Protein AF-A0A7S4NZZ7-F1 (afdb_monomer_lite)

Secondary structure (DSSP, 8-state):
-----HHHHHHHHHH--------HHHHHHHHHHHHTTSS-HHHHHHHHHHHTT--TT-GGG-------B---S-SS--TT-GGGB--TTS-GGGTSHHHHHHHHHHHHHPPSSP-S-SS-SS-HHHHHHHHTTT-HHHHHHHTTTSPPPGGGS---HHHHHHHHHH-SS--

Sequence (171 aa):
GTSRDCSVVWKHLASVRPILADDASELEGITRAWQEGAISNYHYLMHLNSMADRSFNDIAQYPVFPWVIRDYDSDELDLESEETFRDLSRPIGALNEERLARLIDRYHTMEDPKYLYGTHYSTPAYVVYYLVRSAPQHALRVHGGKFDHADRAFASIKGTWEMCLTNSADV

InterPro domains:
  IPR000409 BEACH domain [PF02138] (33-171)
  IPR000409 BEACH domain [PS50197] (19-171)
  IPR000409 BEACH domain [SM01026] (31-171)
  IPR036372 BEACH domain superfamily [G3DSA:1.10.1540.10] (22-171)
  IPR036372 BEACH domain superfamily [SSF81837] (10-171)
  IPR050865 BEACH Domain-Containing [PTHR13743] (29-171)

Structure (mmCIF, N/CA/C/O backbone):
data_AF-A0A7S4NZZ7-F1
#
_entry.id   AF-A0A7S4NZZ7-F1
#
loop_
_atom_site.group_PDB
_atom_site.id
_atom_site.type_symbol
_atom_site.label_atom_id
_atom_site.label_alt_id
_atom_site.label_comp_id
_atom_site.label_asym_id
_atom_site.label_entity_id
_atom_site.label_seq_id
_atom_site.pdbx_PDB_ins_code
_atom_site.Cartn_x
_atom_site.Cartn_y
_atom_site.Cartn_z
_atom_site.occupancy
_atom_site.B_iso_or_equiv
_atom_site.auth_seq_id
_atom_site.auth_comp_id
_atom_site.auth_asym_id
_atom_site.auth_atom_id
_atom_site.pdbx_PDB_model_num
ATOM 1 N N . GLY A 1 1 ? -23.770 -18.811 -10.841 1.00 37.38 1 GLY A N 1
ATOM 2 C CA . GLY A 1 1 ? -23.701 -17.974 -9.624 1.00 37.38 1 GLY A CA 1
ATOM 3 C C . GLY A 1 1 ? -22.274 -18.028 -9.136 1.00 37.38 1 GLY A C 1
ATOM 4 O O . GLY A 1 1 ? -21.710 -19.102 -9.194 1.00 37.38 1 GLY A O 1
ATOM 5 N N . THR A 1 2 ? -21.588 -16.950 -8.789 1.00 41.75 2 THR A N 1
ATOM 6 C CA . THR A 1 2 ? -21.982 -15.668 -8.195 1.00 41.75 2 THR A CA 1
ATOM 7 C C . THR A 1 2 ? -21.293 -14.517 -8.946 1.00 41.75 2 THR A C 1
ATOM 9 O O . THR A 1 2 ? -20.193 -14.103 -8.606 1.00 41.75 2 THR A O 1
ATOM 12 N N . SER A 1 3 ? -21.949 -13.957 -9.967 1.00 43.16 3 SER A N 1
ATOM 13 C CA . SER A 1 3 ? -21.586 -12.624 -10.468 1.00 43.16 3 SER A CA 1
ATOM 14 C C . SER A 1 3 ? -22.163 -11.616 -9.476 1.00 43.16 3 SER A C 1
ATOM 16 O O . SER A 1 3 ? -23.262 -11.097 -9.657 1.00 43.16 3 SER A O 1
ATOM 18 N N . ARG A 1 4 ? -21.496 -11.445 -8.328 1.00 51.69 4 ARG A N 1
ATOM 19 C CA . ARG A 1 4 ? -21.758 -10.278 -7.488 1.00 51.69 4 ARG A CA 1
ATOM 20 C C . ARG A 1 4 ? -21.184 -9.090 -8.245 1.00 51.69 4 ARG A C 1
ATOM 22 O O . ARG A 1 4 ? -19.981 -8.955 -8.411 1.00 51.69 4 ARG A O 1
ATOM 29 N N . ASP A 1 5 ? -22.128 -8.343 -8.785 1.00 53.81 5 ASP A N 1
ATOM 30 C CA . ASP A 1 5 ? -22.042 -7.186 -9.652 1.00 53.81 5 ASP A CA 1
ATOM 31 C C . ASP A 1 5 ? -20.840 -6.263 -9.358 1.00 53.81 5 ASP A C 1
ATOM 33 O O . ASP A 1 5 ? -20.903 -5.372 -8.507 1.00 53.81 5 ASP A O 1
ATOM 37 N N . CYS A 1 6 ? -19.741 -6.443 -10.103 1.00 52.78 6 CYS A N 1
ATOM 38 C CA . CYS A 1 6 ? -18.594 -5.527 -10.099 1.00 52.78 6 CYS A CA 1
ATOM 39 C C . CYS A 1 6 ? -19.014 -4.078 -10.408 1.00 52.78 6 CYS A C 1
ATOM 41 O O . CYS A 1 6 ? -18.315 -3.143 -10.012 1.00 52.78 6 CYS A O 1
ATOM 43 N N . SER A 1 7 ? -20.173 -3.871 -11.057 1.00 57.19 7 SER A N 1
ATOM 44 C CA . SER A 1 7 ? -20.708 -2.536 -11.314 1.00 57.19 7 SER A CA 1
ATOM 45 C C . SER A 1 7 ? -21.156 -1.829 -10.036 1.00 57.19 7 SER A C 1
ATOM 47 O O . SER A 1 7 ? -21.083 -0.607 -9.992 1.00 57.19 7 SER A O 1
ATOM 49 N N . VAL A 1 8 ? -21.559 -2.551 -8.983 1.00 65.00 8 VAL A N 1
ATOM 50 C CA . VAL A 1 8 ? -21.929 -1.951 -7.688 1.00 65.00 8 VAL A CA 1
ATOM 51 C C . VAL A 1 8 ? -20.694 -1.418 -6.974 1.00 65.00 8 VAL A C 1
ATOM 53 O O . VAL A 1 8 ? -20.704 -0.275 -6.527 1.00 65.00 8 VAL A O 1
ATOM 56 N N . VAL A 1 9 ? -19.616 -2.207 -6.924 1.00 61.12 9 VAL A N 1
ATOM 57 C CA . VAL A 1 9 ? -18.339 -1.782 -6.324 1.00 61.12 9 VAL A CA 1
ATOM 58 C C . VAL A 1 9 ? -17.783 -0.577 -7.076 1.00 61.12 9 VAL A C 1
ATOM 60 O O . VAL A 1 9 ? -17.418 0.418 -6.459 1.00 61.12 9 VAL A O 1
ATOM 63 N N . TRP A 1 10 ? -17.793 -0.622 -8.411 1.00 59.19 10 TRP A N 1
ATOM 64 C CA . TRP A 1 10 ? -17.338 0.499 -9.230 1.00 59.19 10 TRP A CA 1
ATOM 65 C C . TRP A 1 10 ? -18.201 1.750 -9.051 1.00 59.19 10 TRP A C 1
ATOM 67 O O . TRP A 1 10 ? -17.663 2.834 -8.859 1.00 59.19 10 TRP A O 1
ATOM 77 N N . LYS A 1 11 ? -19.534 1.617 -9.063 1.00 66.19 11 LYS A N 1
ATOM 78 C CA . LYS A 1 11 ? -20.449 2.741 -8.806 1.00 66.19 11 LYS A CA 1
ATOM 79 C C . LYS A 1 11 ? -20.228 3.331 -7.420 1.00 66.19 11 LYS A C 1
ATOM 81 O O . LYS A 1 11 ? -20.265 4.546 -7.290 1.00 66.19 11 LYS A O 1
ATOM 86 N N . HIS A 1 12 ? -19.977 2.496 -6.414 1.00 68.81 12 HIS A N 1
ATOM 87 C CA . HIS A 1 12 ? -19.668 2.958 -5.069 1.00 68.81 12 HIS A CA 1
ATOM 88 C C . HIS A 1 12 ? -18.357 3.749 -5.045 1.00 68.81 12 HIS A C 1
ATOM 90 O O . HIS A 1 12 ? -18.386 4.912 -4.658 1.00 68.81 12 HIS A O 1
ATOM 96 N N . LEU A 1 13 ? -17.256 3.189 -5.557 1.00 58.97 13 LEU A N 1
ATOM 97 C CA . LEU A 1 13 ? -15.955 3.868 -5.626 1.00 58.97 13 LEU A CA 1
ATOM 98 C C . LEU A 1 13 ? -16.035 5.179 -6.421 1.00 58.97 13 LEU A C 1
ATOM 100 O O . LEU A 1 13 ? -15.597 6.217 -5.942 1.00 58.97 13 LEU A O 1
ATOM 104 N N . ALA A 1 14 ? -16.680 5.167 -7.588 1.00 56.34 14 ALA A N 1
ATOM 105 C CA . ALA A 1 14 ? -16.878 6.361 -8.410 1.00 56.34 14 ALA A CA 1
ATOM 106 C C . ALA A 1 14 ? -17.833 7.393 -7.776 1.00 56.34 14 ALA A C 1
ATOM 108 O O . ALA A 1 14 ? -17.795 8.568 -8.135 1.00 56.34 14 ALA A O 1
ATOM 109 N N . SER A 1 15 ? -18.705 6.972 -6.851 1.00 60.31 15 SER A N 1
ATOM 110 C CA . SER A 1 15 ? -19.593 7.874 -6.106 1.00 60.31 15 SER A CA 1
ATOM 111 C C . SER A 1 15 ? -18.924 8.527 -4.899 1.00 60.31 15 SER A C 1
ATOM 113 O O . SER A 1 15 ? -19.451 9.520 -4.393 1.00 60.31 15 SER A O 1
ATOM 115 N N . VAL A 1 16 ? -17.772 8.007 -4.452 1.00 59.12 16 VAL A N 1
ATOM 116 C CA . VAL A 1 16 ? -16.972 8.649 -3.409 1.00 59.12 16 VAL A CA 1
ATOM 117 C C . VAL A 1 16 ? -16.403 9.934 -3.999 1.00 59.12 16 VAL A C 1
ATOM 119 O O . VAL A 1 16 ? -15.441 9.927 -4.767 1.00 59.12 16 VAL A O 1
ATOM 122 N N . ARG A 1 17 ? -17.054 11.056 -3.683 1.00 50.88 17 ARG A N 1
ATOM 123 C CA . ARG A 1 17 ? -16.546 12.375 -4.047 1.00 50.88 17 ARG A CA 1
ATOM 124 C C . ARG A 1 17 ? -15.237 12.628 -3.297 1.00 50.88 17 ARG A C 1
ATOM 126 O O . ARG A 1 17 ? -15.168 12.281 -2.117 1.00 50.88 17 ARG A O 1
ATOM 133 N N . PRO A 1 18 ? -14.243 13.267 -3.937 1.00 51.66 18 PRO A N 1
ATOM 134 C CA . PRO A 1 18 ? -13.139 13.855 -3.201 1.00 51.66 18 PRO A CA 1
ATOM 135 C C . PRO A 1 18 ? -13.741 14.812 -2.174 1.00 51.66 18 PRO A C 1
ATOM 137 O O . PRO A 1 18 ? -14.527 15.699 -2.521 1.00 51.66 18 PRO A O 1
ATOM 140 N N . ILE A 1 19 ? -13.420 14.588 -0.909 1.00 55.03 19 ILE A N 1
ATOM 141 C CA . ILE A 1 19 ? -13.621 15.578 0.137 1.00 55.03 19 ILE A CA 1
ATOM 142 C C . ILE A 1 19 ? -12.480 16.569 -0.082 1.00 55.03 19 ILE A C 1
ATOM 144 O O . ILE A 1 19 ? -11.354 16.344 0.358 1.00 55.03 19 ILE A O 1
ATOM 148 N N . LEU A 1 20 ? -12.737 17.565 -0.931 1.00 46.81 20 LEU A N 1
ATOM 149 C CA . LEU A 1 20 ? -11.809 18.666 -1.162 1.00 46.81 20 LEU A CA 1
ATOM 150 C C . LEU A 1 20 ? -11.737 19.448 0.149 1.00 46.81 20 LEU A C 1
ATOM 152 O O . LEU A 1 20 ? -12.704 20.108 0.523 1.00 46.81 20 LEU A O 1
ATOM 156 N N . ALA A 1 21 ? -10.627 19.282 0.853 1.00 51.34 21 ALA A N 1
ATOM 157 C CA . ALA A 1 21 ? -10.380 19.817 2.178 1.00 51.34 21 ALA A CA 1
ATOM 158 C C . ALA A 1 21 ? -9.132 20.696 2.092 1.00 51.34 21 ALA A C 1
ATOM 160 O O . ALA A 1 21 ? -8.028 20.191 1.901 1.00 51.34 21 ALA A O 1
ATOM 161 N N . ASP A 1 22 ? -9.334 22.010 2.174 1.00 56.88 22 ASP A N 1
ATOM 162 C CA . ASP A 1 22 ? -8.326 23.048 1.905 1.00 56.88 22 ASP A CA 1
ATOM 163 C C . ASP A 1 22 ? -7.723 23.636 3.206 1.00 56.88 22 ASP A C 1
ATOM 165 O O . ASP A 1 22 ? -7.138 24.718 3.197 1.00 56.88 22 ASP A O 1
ATOM 169 N N . ASP A 1 23 ? -7.875 22.964 4.357 1.00 64.06 23 ASP A N 1
ATOM 170 C CA . ASP A 1 23 ? -7.525 23.526 5.672 1.00 64.06 23 ASP A CA 1
ATOM 171 C C . ASP A 1 23 ? -6.780 22.529 6.586 1.00 64.06 23 ASP A C 1
ATOM 173 O O . ASP A 1 23 ? -7.214 21.399 6.815 1.00 64.06 23 ASP A O 1
ATOM 177 N N . ALA A 1 24 ? -5.666 22.974 7.179 1.00 67.38 24 ALA A N 1
ATOM 178 C CA . ALA A 1 24 ? -4.941 22.257 8.233 1.00 67.38 24 ALA A CA 1
ATOM 179 C C . ALA A 1 24 ? -5.817 21.980 9.476 1.00 67.38 24 ALA A C 1
ATOM 181 O O . ALA A 1 24 ? -5.661 20.944 10.122 1.00 67.38 24 ALA A O 1
ATOM 182 N N . SER A 1 25 ? -6.780 22.857 9.773 1.00 73.19 25 SER A N 1
ATOM 183 C CA . SER A 1 25 ? -7.804 22.681 10.814 1.00 73.19 25 SER A CA 1
ATOM 184 C C . SER A 1 25 ? -8.697 21.465 10.546 1.00 73.19 25 SER A C 1
ATOM 186 O O . SER A 1 25 ? -9.086 20.746 11.469 1.00 73.19 25 SER A O 1
ATOM 188 N N . GLU A 1 26 ? -8.993 21.181 9.274 1.00 80.44 26 GLU A N 1
ATOM 189 C CA . GLU A 1 26 ? -9.790 20.016 8.891 1.00 80.44 26 GLU A CA 1
ATOM 190 C C . GLU A 1 26 ? -9.006 18.715 9.103 1.00 80.44 26 GLU A C 1
ATOM 192 O O . GLU A 1 26 ? -9.560 17.746 9.632 1.00 80.44 26 GLU A O 1
ATOM 197 N N . LEU A 1 27 ? -7.700 18.713 8.800 1.00 87.69 27 LEU A N 1
ATOM 198 C CA . LEU A 1 27 ? -6.825 17.573 9.089 1.00 87.69 27 LEU A CA 1
ATOM 199 C C . LEU A 1 27 ? -6.747 17.284 10.596 1.00 87.69 27 LEU A C 1
ATOM 201 O O . LEU A 1 27 ? -6.790 16.121 11.007 1.00 87.69 27 LEU A O 1
ATOM 205 N N . GLU A 1 28 ? -6.652 18.317 11.432 1.00 90.56 28 GLU A N 1
ATOM 206 C CA . GLU A 1 28 ? -6.672 18.150 12.889 1.00 90.56 28 GLU A CA 1
ATOM 207 C C . GLU A 1 28 ? -8.005 17.571 13.375 1.00 90.56 28 GLU A C 1
ATOM 209 O O . GLU A 1 28 ? -8.019 16.638 14.185 1.00 90.56 28 GLU A O 1
ATOM 214 N N . GLY A 1 29 ? -9.126 18.080 12.855 1.00 92.94 29 GLY A N 1
ATOM 215 C CA . GLY A 1 29 ? -10.465 17.601 13.194 1.00 92.94 29 GLY A CA 1
ATOM 216 C C . GLY A 1 29 ? -10.676 16.133 12.824 1.00 92.94 29 GLY A C 1
ATOM 217 O O . GLY A 1 29 ? -11.106 15.338 13.664 1.00 92.94 29 GLY A O 1
ATOM 218 N N . ILE A 1 30 ? -10.324 15.747 11.595 1.00 94.12 30 ILE A N 1
ATOM 219 C CA . ILE A 1 30 ? -10.494 14.369 11.121 1.00 94.12 30 ILE A CA 1
ATOM 220 C C . ILE A 1 30 ? -9.523 13.402 11.810 1.00 94.12 30 ILE A C 1
ATOM 222 O O . ILE A 1 30 ? -9.898 12.273 12.128 1.00 94.12 30 ILE A O 1
ATOM 226 N N . THR A 1 31 ? -8.303 13.852 12.123 1.00 95.88 31 THR A N 1
ATOM 227 C CA . THR A 1 31 ? -7.330 13.061 12.892 1.00 95.88 31 THR A CA 1
ATOM 228 C C . THR A 1 31 ? -7.827 12.809 14.309 1.00 95.88 31 THR A C 1
ATOM 230 O O . THR A 1 31 ? -7.751 11.677 14.782 1.00 95.88 31 THR A O 1
ATOM 233 N N . ARG A 1 32 ? -8.402 13.820 14.971 1.00 96.19 32 ARG A N 1
ATOM 234 C CA . ARG A 1 32 ? -9.006 13.647 16.298 1.00 96.19 32 ARG A CA 1
ATOM 235 C C . ARG A 1 32 ? -10.176 12.670 16.258 1.00 96.19 32 ARG A C 1
ATOM 237 O O . ARG A 1 32 ? -10.213 11.743 17.057 1.00 96.19 32 ARG A O 1
ATOM 244 N N . ALA A 1 33 ? -11.078 12.822 15.289 1.00 96.06 33 ALA A N 1
ATOM 245 C CA . ALA A 1 33 ? -12.200 11.903 15.114 1.00 96.06 33 ALA A CA 1
ATOM 246 C C . ALA A 1 33 ? -11.733 10.451 14.900 1.00 96.06 33 ALA A C 1
ATOM 248 O O . ALA A 1 33 ? -12.363 9.517 15.393 1.00 96.06 33 ALA A O 1
ATOM 249 N N . TRP A 1 34 ? -10.619 10.243 14.192 1.00 97.31 34 TRP A N 1
ATOM 250 C CA . TRP A 1 34 ? -10.018 8.919 14.023 1.00 97.31 34 TRP A CA 1
ATOM 251 C C . TRP A 1 34 ? -9.421 8.379 15.327 1.00 97.31 34 TRP A C 1
ATOM 253 O O . TRP A 1 34 ? -9.709 7.243 15.700 1.00 97.31 34 TRP A O 1
ATOM 263 N N . GLN A 1 35 ? -8.652 9.195 16.053 1.00 97.50 35 GLN A N 1
ATOM 264 C CA . GLN A 1 35 ? -8.052 8.822 17.341 1.00 97.50 35 GLN A CA 1
ATOM 265 C C . GLN A 1 35 ? -9.102 8.486 18.411 1.00 97.50 35 GLN A C 1
ATOM 267 O O . GLN A 1 35 ? -8.883 7.600 19.233 1.00 97.50 35 GLN A O 1
ATOM 272 N N . GLU A 1 36 ? -10.249 9.164 18.383 1.00 97.56 36 GLU A N 1
ATOM 273 C CA . GLU A 1 36 ? -11.392 8.912 19.268 1.00 97.56 36 GLU A CA 1
ATOM 274 C C . GLU A 1 36 ? -12.255 7.717 18.813 1.00 97.56 36 GLU A C 1
ATOM 276 O O . GLU A 1 36 ? -13.205 7.342 19.499 1.00 97.56 36 GLU A O 1
ATOM 281 N N . GLY A 1 37 ? -11.950 7.108 17.661 1.00 96.31 37 GLY A N 1
ATOM 282 C CA . GLY A 1 37 ? -12.711 5.990 17.097 1.00 96.31 37 GLY A CA 1
ATOM 283 C C . GLY A 1 37 ? -14.057 6.385 16.478 1.00 96.31 37 GLY A C 1
ATOM 284 O O . GLY A 1 37 ? -14.847 5.510 16.126 1.00 96.31 37 GLY A O 1
ATOM 285 N N . ALA A 1 38 ? -14.325 7.684 16.309 1.00 96.88 38 ALA A N 1
ATOM 286 C CA . ALA A 1 38 ? -15.535 8.191 15.660 1.00 96.88 38 ALA A CA 1
ATOM 287 C C . ALA A 1 38 ? -15.552 7.909 14.147 1.00 96.88 38 ALA A C 1
ATOM 289 O O . ALA A 1 38 ? -16.623 7.817 13.546 1.00 96.88 38 ALA A O 1
ATOM 290 N N . ILE A 1 39 ? -14.376 7.735 13.532 1.00 95.44 39 ILE A N 1
ATOM 291 C CA . ILE A 1 39 ? -14.229 7.258 12.153 1.00 95.44 39 ILE A CA 1
ATOM 292 C C . ILE A 1 39 ? -13.258 6.076 12.082 1.00 95.44 39 ILE A C 1
ATOM 294 O O . ILE A 1 39 ? -12.274 5.996 12.812 1.00 95.44 39 ILE A O 1
ATOM 298 N N . SER A 1 40 ? -13.514 5.155 11.155 1.00 96.69 40 SER A N 1
ATOM 299 C CA . SER A 1 40 ? -12.651 3.989 10.921 1.00 96.69 40 SER A CA 1
ATOM 300 C C . SER A 1 40 ? -11.332 4.364 10.227 1.00 96.69 40 SER A C 1
ATOM 302 O O . SER A 1 40 ? -11.311 5.325 9.455 1.00 96.69 40 SER A O 1
ATOM 304 N N . ASN A 1 41 ? -10.323 3.489 10.309 1.00 97.12 41 ASN A N 1
ATOM 305 C CA . ASN A 1 41 ? -9.084 3.570 9.516 1.00 97.12 41 ASN A CA 1
ATOM 306 C C . ASN A 1 41 ? -9.334 3.787 8.014 1.00 97.12 41 ASN A C 1
ATOM 308 O O . ASN A 1 41 ? -8.654 4.592 7.389 1.00 97.12 41 ASN A O 1
ATOM 312 N N . TYR A 1 42 ? -10.328 3.101 7.436 1.00 96.50 42 TYR A N 1
ATOM 313 C CA . TYR A 1 42 ? -10.673 3.248 6.019 1.00 96.50 42 TYR A CA 1
ATOM 314 C C . TYR A 1 42 ? -11.059 4.691 5.670 1.00 96.50 42 TYR A C 1
ATOM 316 O O . TYR A 1 42 ? -10.472 5.289 4.772 1.00 96.50 42 TYR A O 1
ATOM 324 N N . HIS A 1 43 ? -12.016 5.258 6.407 1.00 94.38 43 HIS A N 1
ATOM 325 C CA . HIS A 1 43 ? -12.462 6.637 6.218 1.00 94.38 43 HIS A CA 1
ATOM 326 C C . HIS A 1 43 ? -11.319 7.634 6.424 1.00 94.38 43 HIS A C 1
ATOM 328 O O . HIS A 1 43 ? -11.136 8.514 5.590 1.00 94.38 43 HIS A O 1
ATOM 334 N N . TYR A 1 44 ? -10.506 7.462 7.469 1.00 96.38 44 TYR A N 1
ATOM 335 C CA . TYR A 1 44 ? -9.358 8.337 7.704 1.00 96.38 44 TYR A CA 1
ATOM 336 C C . TYR A 1 44 ? -8.353 8.298 6.540 1.00 96.38 44 TYR A C 1
ATOM 338 O O . TYR A 1 44 ? -7.989 9.342 6.005 1.00 96.38 44 TYR A O 1
ATOM 346 N N . LEU A 1 45 ? -7.983 7.107 6.057 1.00 96.62 45 LEU A N 1
ATOM 347 C CA . LEU A 1 45 ? -7.106 6.959 4.890 1.00 96.62 45 LEU A CA 1
ATOM 348 C C . LEU A 1 45 ? -7.727 7.532 3.609 1.00 96.62 45 LEU A C 1
ATOM 350 O O . LEU A 1 45 ? -7.009 8.105 2.791 1.00 96.62 45 LEU A O 1
ATOM 354 N N . MET A 1 46 ? -9.044 7.413 3.418 1.00 94.81 46 MET A N 1
ATOM 355 C CA . MET A 1 46 ? -9.735 8.058 2.297 1.00 94.81 46 MET A CA 1
ATOM 356 C C . MET A 1 46 ? -9.639 9.584 2.372 1.00 94.81 46 MET A C 1
ATOM 358 O O . MET A 1 46 ? -9.373 10.216 1.350 1.00 94.81 46 MET A O 1
ATOM 362 N N . HIS A 1 47 ? -9.803 10.169 3.561 1.00 92.62 47 HIS A N 1
ATOM 363 C CA . HIS A 1 47 ? -9.614 11.604 3.769 1.00 92.62 47 HIS A CA 1
ATOM 364 C C . HIS A 1 47 ? -8.180 12.032 3.448 1.00 92.62 47 HIS A C 1
ATOM 366 O O . HIS A 1 47 ? -7.996 12.961 2.667 1.00 92.62 47 HIS A O 1
ATOM 372 N N . LEU A 1 48 ? -7.172 11.311 3.953 1.00 94.56 48 LEU A N 1
ATOM 373 C CA . LEU A 1 48 ? -5.766 11.597 3.642 1.00 94.56 48 LEU A CA 1
ATOM 374 C C . LEU A 1 48 ? -5.475 11.524 2.137 1.00 94.56 48 LEU A C 1
ATOM 376 O O . LEU A 1 48 ? -4.771 12.375 1.603 1.00 94.56 48 LEU A O 1
ATOM 380 N N . ASN A 1 49 ? -6.035 10.533 1.439 1.00 95.31 49 ASN A N 1
ATOM 381 C CA . ASN A 1 49 ? -5.912 10.433 -0.014 1.00 95.31 49 ASN A CA 1
ATOM 382 C C . ASN A 1 49 ? -6.536 11.639 -0.719 1.00 95.31 49 ASN A C 1
ATOM 384 O O . ASN A 1 49 ? -5.906 12.221 -1.596 1.00 95.31 49 ASN A O 1
ATOM 388 N N . SER A 1 50 ? -7.745 12.026 -0.317 1.00 91.62 50 SER A N 1
ATOM 389 C CA . SER A 1 50 ? -8.457 13.159 -0.905 1.00 91.62 50 SER A CA 1
ATOM 390 C C . SER A 1 50 ? -7.717 14.484 -0.703 1.00 91.62 50 SER A C 1
ATOM 392 O O . SER A 1 50 ? -7.608 15.265 -1.640 1.00 91.62 50 SER A O 1
ATOM 394 N N . MET A 1 51 ? -7.155 14.711 0.489 1.00 90.19 51 MET A N 1
ATOM 395 C CA . MET A 1 51 ? -6.322 15.885 0.789 1.00 90.19 51 MET A CA 1
ATOM 396 C C . MET A 1 51 ? -4.990 15.890 0.030 1.00 90.19 51 MET A C 1
ATOM 398 O O . MET A 1 51 ? -4.387 16.940 -0.148 1.00 90.19 51 MET A O 1
ATOM 402 N N . ALA A 1 52 ? -4.523 14.722 -0.413 1.00 91.75 52 ALA A N 1
ATOM 403 C CA . ALA A 1 52 ? -3.353 14.576 -1.274 1.00 91.75 52 ALA A CA 1
ATOM 404 C C . ALA A 1 52 ? -3.718 14.598 -2.774 1.00 91.75 52 ALA A C 1
ATOM 406 O O . ALA A 1 52 ? -2.980 14.036 -3.585 1.00 91.75 52 ALA A O 1
ATOM 407 N N . ASP A 1 53 ? -4.876 15.174 -3.121 1.00 91.94 53 ASP A N 1
ATOM 408 C CA . ASP A 1 53 ? -5.437 15.278 -4.475 1.00 91.94 53 ASP A CA 1
ATOM 409 C C . ASP A 1 53 ? -5.681 13.935 -5.186 1.00 91.94 53 ASP A C 1
ATOM 411 O O . ASP A 1 53 ? -5.854 13.870 -6.405 1.00 91.94 53 ASP A O 1
ATOM 415 N N . ARG A 1 54 ? -5.757 12.828 -4.439 1.00 94.25 54 ARG A N 1
ATOM 416 C CA . ARG A 1 54 ? -6.030 11.507 -5.018 1.00 94.25 54 ARG A CA 1
ATOM 417 C C . ARG A 1 54 ? -7.522 11.272 -5.168 1.00 94.25 54 ARG A C 1
ATOM 419 O O . ARG A 1 54 ? -8.315 11.528 -4.262 1.00 94.25 54 ARG A O 1
ATOM 426 N N . SER A 1 55 ? -7.919 10.699 -6.302 1.00 89.88 55 SER A N 1
ATOM 427 C CA . SER A 1 55 ? -9.324 10.411 -6.586 1.00 89.88 55 SER A CA 1
ATOM 428 C C . SER A 1 55 ? -9.511 9.188 -7.475 1.00 89.88 55 SER A C 1
ATOM 430 O O . SER A 1 55 ? -8.637 8.801 -8.243 1.00 89.88 55 SER A O 1
ATOM 432 N N . PHE A 1 56 ? -10.701 8.592 -7.418 1.00 89.81 56 PHE A N 1
ATOM 433 C CA . PHE A 1 56 ? -11.081 7.491 -8.307 1.00 89.81 56 PHE A CA 1
ATOM 434 C C . PHE A 1 56 ? -11.292 7.930 -9.768 1.00 89.81 56 PHE A C 1
ATOM 436 O O . PHE A 1 56 ? -11.414 7.081 -10.651 1.00 89.81 56 PHE A O 1
ATOM 443 N N . ASN A 1 57 ? -11.335 9.242 -10.028 1.00 87.56 57 ASN A N 1
ATOM 444 C CA . ASN A 1 57 ? -11.577 9.807 -11.356 1.00 87.56 57 ASN A CA 1
ATOM 445 C C . ASN A 1 57 ? -10.304 9.887 -12.210 1.00 87.56 57 ASN A C 1
ATOM 447 O O . ASN A 1 57 ? -10.409 9.894 -13.437 1.00 87.56 57 ASN A O 1
ATOM 451 N N . ASP A 1 58 ? -9.126 9.918 -11.581 1.00 88.56 58 ASP A N 1
ATOM 452 C CA . ASP A 1 58 ? -7.834 9.909 -12.264 1.00 88.56 58 ASP A CA 1
ATOM 453 C C . ASP A 1 58 ? -7.019 8.671 -11.867 1.00 88.56 58 ASP A C 1
ATOM 455 O O . ASP A 1 58 ? -6.528 8.540 -10.748 1.00 88.56 58 ASP A O 1
ATOM 459 N N . ILE A 1 59 ? -6.837 7.756 -12.820 1.00 89.69 59 ILE A N 1
ATOM 460 C CA . ILE A 1 59 ? -6.056 6.527 -12.626 1.00 89.69 59 ILE A CA 1
ATOM 461 C C . ILE A 1 59 ? -4.565 6.793 -12.375 1.00 89.69 59 ILE A C 1
ATOM 463 O O . ILE A 1 59 ? -3.885 5.919 -11.839 1.00 89.69 59 ILE A O 1
ATOM 467 N N . ALA A 1 60 ? -4.042 7.964 -12.752 1.00 90.44 60 ALA A N 1
ATOM 468 C CA . ALA A 1 60 ? -2.671 8.364 -12.441 1.00 90.44 60 ALA A CA 1
ATOM 469 C C . ALA A 1 60 ? -2.504 8.819 -10.987 1.00 90.44 60 ALA A C 1
ATOM 471 O O . ALA A 1 60 ? -1.395 8.758 -10.458 1.00 90.44 60 ALA A O 1
ATOM 472 N N . GLN A 1 61 ? -3.597 9.210 -10.331 1.00 92.81 61 GLN A N 1
ATOM 473 C CA . GLN A 1 61 ? -3.628 9.706 -8.955 1.00 92.81 61 GLN A CA 1
ATOM 474 C C . GLN A 1 61 ? -4.655 8.933 -8.122 1.00 92.81 61 GLN A C 1
ATOM 476 O O . GLN A 1 61 ? -5.394 9.488 -7.313 1.00 92.81 61 GLN A O 1
ATOM 481 N N . TYR A 1 62 ? -4.712 7.618 -8.324 1.00 95.38 62 TYR A N 1
ATOM 482 C CA . TYR A 1 62 ? -5.669 6.767 -7.629 1.00 95.38 62 TYR A CA 1
ATOM 483 C C . TYR A 1 62 ? -5.369 6.713 -6.116 1.00 95.38 62 TYR A C 1
ATOM 485 O O . TYR A 1 62 ? -4.193 6.810 -5.727 1.00 95.38 62 TYR A O 1
ATOM 493 N N . PRO A 1 63 ? -6.388 6.542 -5.248 1.00 97.31 63 PRO A N 1
ATOM 494 C CA . PRO A 1 63 ? -6.178 6.396 -3.812 1.00 97.31 63 PRO A CA 1
ATOM 495 C C . PRO A 1 63 ? -5.254 5.220 -3.474 1.00 97.31 63 PRO A C 1
ATOM 497 O O . PRO A 1 63 ? -5.351 4.143 -4.064 1.00 97.31 63 PRO A O 1
ATOM 500 N N . VAL A 1 64 ? -4.360 5.430 -2.512 1.00 97.00 64 VAL A N 1
ATOM 501 C CA . VAL A 1 64 ? -3.351 4.474 -2.053 1.00 97.00 64 VAL A CA 1
ATOM 502 C C . VAL A 1 64 ? -3.725 3.962 -0.672 1.00 97.00 64 VAL A C 1
ATOM 504 O O . VAL A 1 64 ? -4.007 4.737 0.242 1.00 97.00 64 VAL A O 1
ATOM 507 N N . PHE A 1 65 ? -3.690 2.642 -0.528 1.00 97.00 65 PHE A N 1
ATOM 508 C CA . PHE A 1 65 ? -3.883 1.933 0.730 1.00 97.00 65 PHE A CA 1
ATOM 509 C C . PHE A 1 65 ? -2.693 1.003 0.971 1.00 97.00 65 PHE A C 1
ATOM 511 O O . PHE A 1 65 ? -2.175 0.426 0.011 1.00 97.00 65 PHE A O 1
ATOM 518 N N . PRO A 1 66 ? -2.239 0.847 2.226 1.00 96.62 66 PRO A N 1
ATOM 519 C CA . PRO A 1 66 ? -1.157 -0.071 2.529 1.00 96.62 66 PRO A CA 1
ATOM 520 C C . PRO A 1 66 ? -1.634 -1.522 2.409 1.00 96.62 66 PRO A C 1
ATOM 522 O O . PRO A 1 66 ? -2.773 -1.845 2.745 1.00 96.62 66 PRO A O 1
ATOM 525 N N . TRP A 1 67 ? -0.726 -2.420 2.028 1.00 96.56 67 TRP A N 1
ATOM 526 C CA . TRP A 1 67 ? -0.890 -3.834 2.358 1.00 96.56 67 TRP A CA 1
ATOM 527 C C . TRP A 1 67 ? -0.943 -3.984 3.882 1.00 96.56 67 TRP A C 1
ATOM 529 O O . TRP A 1 67 ? -0.134 -3.377 4.586 1.00 96.56 67 TRP A O 1
ATOM 539 N N . VAL A 1 68 ? -1.898 -4.761 4.387 1.00 97.62 68 VAL A N 1
ATOM 540 C CA . VAL A 1 68 ? -2.088 -4.971 5.833 1.00 97.62 68 VAL A CA 1
ATOM 541 C C . VAL A 1 68 ? -1.799 -6.415 6.209 1.00 97.62 68 VAL A C 1
ATOM 543 O O . VAL A 1 68 ? -1.045 -6.653 7.142 1.00 97.62 68 VAL A O 1
ATOM 546 N N . ILE A 1 69 ? -2.349 -7.369 5.461 1.00 97.44 69 ILE A N 1
ATOM 547 C CA . ILE A 1 69 ? -2.113 -8.798 5.668 1.00 97.44 69 ILE A CA 1
ATOM 548 C C . ILE A 1 69 ? -0.849 -9.207 4.905 1.00 97.44 69 ILE A C 1
ATOM 550 O O . ILE A 1 69 ? -0.664 -8.790 3.755 1.00 97.44 69 ILE A O 1
ATOM 554 N N . ARG A 1 70 ? 0.001 -10.018 5.539 1.00 96.25 70 ARG A N 1
ATOM 555 C CA . ARG A 1 70 ? 1.160 -10.680 4.918 1.00 96.25 70 ARG A CA 1
ATOM 556 C C . ARG A 1 70 ? 1.003 -12.196 4.796 1.00 96.25 70 ARG A C 1
ATOM 558 O O . ARG A 1 70 ? 1.740 -12.791 4.016 1.00 96.25 70 ARG A O 1
ATOM 565 N N . ASP A 1 71 ? 0.085 -12.797 5.551 1.00 96.44 71 ASP A N 1
ATOM 566 C CA . ASP A 1 71 ? -0.205 -14.228 5.478 1.00 96.44 71 ASP A CA 1
ATOM 567 C C . ASP A 1 71 ? -1.262 -14.519 4.403 1.00 96.44 71 ASP A C 1
ATOM 569 O O . ASP A 1 71 ? -2.426 -14.135 4.519 1.00 96.44 71 ASP A O 1
ATOM 573 N N . TYR A 1 72 ? -0.824 -15.186 3.337 1.00 96.19 72 TYR A N 1
ATOM 574 C CA . TYR A 1 72 ? -1.676 -15.698 2.261 1.00 96.19 72 TYR A CA 1
ATOM 575 C C . TYR A 1 72 ? -1.447 -17.200 2.033 1.00 96.19 72 TYR A C 1
ATOM 577 O O . TYR A 1 72 ? -1.766 -17.719 0.958 1.00 96.19 72 TYR A O 1
ATOM 585 N N . ASP A 1 73 ? -0.849 -17.873 3.016 1.00 95.12 73 ASP A N 1
ATOM 586 C CA . ASP A 1 73 ? -0.486 -19.288 2.987 1.00 95.12 73 ASP A CA 1
ATOM 587 C C . ASP A 1 73 ? -1.389 -20.120 3.893 1.00 95.12 73 ASP A C 1
ATOM 589 O O . ASP A 1 73 ? -1.729 -21.247 3.532 1.00 95.12 73 ASP A O 1
ATOM 593 N N . SER A 1 74 ? -1.778 -19.570 5.045 1.00 95.31 74 SER A N 1
ATOM 594 C CA . SER A 1 74 ? -2.620 -20.266 6.013 1.00 95.31 74 SER A CA 1
ATOM 595 C C . SER A 1 74 ? -4.041 -20.484 5.492 1.00 95.31 74 SER A C 1
ATOM 597 O O . SER A 1 74 ? -4.647 -19.602 4.880 1.00 95.31 74 SER A O 1
ATOM 599 N N . ASP A 1 75 ? -4.601 -21.659 5.791 1.00 95.44 75 ASP A N 1
ATOM 600 C CA . ASP A 1 75 ? -5.998 -21.986 5.479 1.00 95.44 75 ASP A CA 1
ATOM 601 C C . ASP A 1 75 ? -6.984 -21.115 6.282 1.00 95.44 75 ASP A C 1
ATOM 603 O O . ASP A 1 75 ? -8.062 -20.770 5.793 1.00 95.44 75 ASP A O 1
ATOM 607 N N . GLU A 1 76 ? -6.603 -20.737 7.507 1.00 95.94 76 GLU A N 1
ATOM 608 C CA . GLU A 1 76 ? -7.345 -19.823 8.376 1.00 95.94 76 GLU A CA 1
ATOM 609 C C . GLU A 1 76 ? -6.454 -18.657 8.808 1.00 95.94 76 GLU A C 1
ATOM 611 O O . GLU A 1 76 ? -5.296 -18.842 9.175 1.00 95.94 76 GLU A O 1
ATOM 616 N N . LEU A 1 77 ? -7.013 -17.446 8.767 1.00 95.75 77 LEU A N 1
ATOM 617 C CA . LEU A 1 77 ? -6.294 -16.220 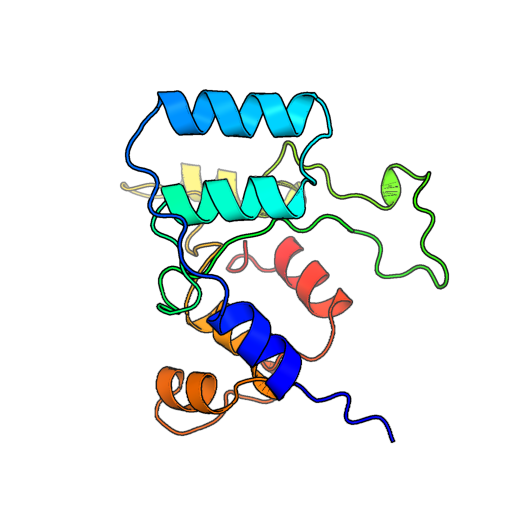9.090 1.00 95.75 77 LEU A CA 1
ATOM 618 C C . LEU A 1 77 ? -6.479 -15.865 10.570 1.00 95.75 77 LEU A C 1
ATOM 620 O O . LEU A 1 77 ? -7.564 -15.438 10.972 1.00 95.75 77 LEU A O 1
ATOM 624 N N . ASP A 1 78 ? -5.420 -16.007 11.364 1.00 96.19 78 ASP A N 1
ATOM 625 C CA . ASP A 1 78 ? -5.422 -15.622 12.776 1.00 96.19 78 ASP A CA 1
ATOM 626 C C . ASP A 1 78 ? -5.172 -14.115 12.932 1.00 96.19 78 ASP A C 1
ATOM 628 O O . ASP A 1 78 ? -4.056 -13.630 12.759 1.00 96.19 78 ASP A O 1
ATOM 632 N N . LEU A 1 79 ? -6.217 -13.359 13.264 1.00 96.81 79 LEU A N 1
ATOM 633 C CA . LEU A 1 79 ? -6.135 -11.904 13.427 1.00 96.81 79 LEU A CA 1
ATOM 634 C C . LEU A 1 79 ? -5.560 -11.463 14.779 1.00 96.81 79 LEU A C 1
ATOM 636 O O . LEU A 1 79 ? -5.337 -10.269 14.965 1.00 96.81 79 LEU A O 1
ATOM 640 N N . GLU A 1 80 ? -5.311 -12.394 15.698 1.00 97.12 80 GLU A N 1
ATOM 641 C CA . GLU A 1 80 ? -4.647 -12.112 16.974 1.00 97.12 80 GLU A CA 1
ATOM 642 C C . GLU A 1 80 ? -3.124 -12.316 16.875 1.00 97.12 80 GLU A C 1
ATOM 644 O O . GLU A 1 80 ? -2.374 -11.882 17.750 1.00 97.12 80 GLU A O 1
ATOM 649 N N . SER A 1 81 ? -2.649 -12.948 15.796 1.00 96.31 81 SER A N 1
ATOM 650 C CA . SER A 1 81 ? -1.228 -13.171 15.535 1.00 96.31 81 SER A CA 1
ATOM 651 C C . SER A 1 81 ? -0.579 -11.967 14.852 1.00 96.31 81 SER A C 1
ATOM 653 O O . SER A 1 81 ? -0.999 -11.536 13.778 1.00 96.31 81 SER A O 1
ATOM 655 N N . GLU A 1 82 ? 0.518 -11.465 15.420 1.00 95.56 82 GLU A N 1
ATOM 656 C CA . GLU A 1 82 ? 1.320 -10.398 14.803 1.00 95.56 82 GLU A CA 1
ATOM 657 C C . GLU A 1 82 ? 1.915 -10.823 13.447 1.00 95.56 82 GLU A C 1
ATOM 659 O O . GLU A 1 82 ? 2.059 -9.995 12.547 1.00 95.56 82 GLU A O 1
ATOM 664 N N . GLU A 1 83 ? 2.191 -12.118 13.252 1.00 94.12 83 GLU A N 1
ATOM 665 C CA . GLU A 1 83 ? 2.764 -12.653 12.007 1.00 94.12 83 GLU A CA 1
ATOM 666 C C . GLU A 1 83 ? 1.805 -12.566 10.814 1.00 94.12 83 GLU A C 1
ATOM 668 O O . GLU A 1 83 ? 2.248 -12.587 9.664 1.00 94.12 83 GLU A O 1
ATOM 673 N N . THR A 1 84 ? 0.506 -12.410 11.073 1.00 97.38 84 THR A N 1
ATOM 674 C CA . THR A 1 84 ? -0.517 -12.194 10.045 1.00 97.38 84 THR A CA 1
ATOM 675 C C . THR A 1 84 ? -0.376 -10.832 9.380 1.00 97.38 84 THR A C 1
ATOM 677 O O . THR A 1 84 ? -0.732 -10.661 8.206 1.00 97.38 84 THR A O 1
ATOM 680 N N . PHE A 1 85 ? 0.164 -9.849 10.103 1.00 97.69 85 PHE A N 1
ATOM 681 C CA . PHE A 1 85 ? 0.173 -8.458 9.681 1.00 97.69 85 PHE A CA 1
ATOM 682 C C . PHE A 1 85 ? 1.542 -8.009 9.184 1.00 97.69 85 PHE A C 1
ATOM 684 O O . PHE A 1 85 ? 2.608 -8.391 9.663 1.00 97.69 85 PHE A O 1
ATOM 691 N N . ARG A 1 86 ? 1.511 -7.151 8.173 1.00 96.62 86 ARG A N 1
ATOM 692 C CA . ARG A 1 86 ? 2.685 -6.461 7.663 1.00 96.62 86 ARG A CA 1
ATOM 693 C C . ARG A 1 86 ? 3.143 -5.414 8.674 1.00 96.62 86 ARG A C 1
ATOM 695 O O . ARG A 1 86 ? 2.335 -4.623 9.151 1.00 96.62 86 ARG A O 1
ATOM 702 N N . ASP A 1 87 ? 4.454 -5.307 8.872 1.00 95.62 87 ASP A N 1
ATOM 703 C CA . ASP A 1 87 ? 5.045 -4.165 9.570 1.00 95.62 87 ASP A CA 1
ATOM 704 C C . ASP A 1 87 ? 4.764 -2.858 8.803 1.00 95.62 87 ASP A C 1
ATOM 706 O O . ASP A 1 87 ? 5.345 -2.587 7.746 1.00 95.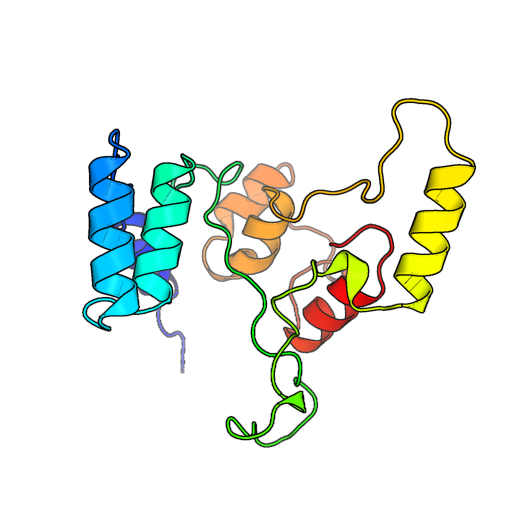62 87 ASP A O 1
ATOM 710 N N . LEU A 1 88 ? 3.838 -2.050 9.331 1.00 96.00 88 LEU A N 1
ATOM 711 C CA . LEU A 1 88 ? 3.412 -0.786 8.730 1.00 96.00 88 LEU A CA 1
ATOM 712 C C . LEU A 1 88 ? 4.436 0.345 8.906 1.00 96.00 88 LEU A C 1
ATOM 714 O O . LEU A 1 88 ? 4.314 1.358 8.215 1.00 96.00 88 LEU A O 1
ATOM 718 N N . SER A 1 89 ? 5.448 0.180 9.766 1.00 95.69 89 SER A N 1
ATOM 719 C CA . SER A 1 89 ? 6.501 1.185 9.981 1.00 95.69 89 SER A CA 1
ATOM 720 C C . SER A 1 89 ? 7.510 1.252 8.828 1.00 95.69 89 SER A C 1
ATOM 722 O O . SER A 1 89 ? 8.217 2.248 8.666 1.00 95.69 89 SER A O 1
ATOM 724 N N . ARG A 1 90 ? 7.557 0.207 7.992 1.00 93.75 90 ARG A N 1
ATOM 725 C CA . ARG A 1 90 ? 8.485 0.070 6.863 1.00 93.75 90 ARG A CA 1
ATOM 726 C C . ARG A 1 90 ? 7.744 0.172 5.525 1.00 93.75 90 ARG A C 1
ATOM 728 O O . ARG A 1 90 ? 6.611 -0.301 5.415 1.00 93.75 90 ARG A O 1
ATOM 735 N N . PRO A 1 91 ? 8.357 0.730 4.466 1.00 92.75 91 PRO A N 1
ATOM 736 C CA . PRO A 1 91 ? 7.828 0.601 3.109 1.00 92.75 91 PRO A CA 1
ATOM 737 C C . PRO A 1 91 ? 7.971 -0.843 2.601 1.00 92.75 91 PRO A C 1
ATOM 739 O O . PRO A 1 91 ? 8.862 -1.570 3.038 1.00 92.75 91 PRO A O 1
ATOM 742 N N . ILE A 1 92 ? 7.150 -1.242 1.622 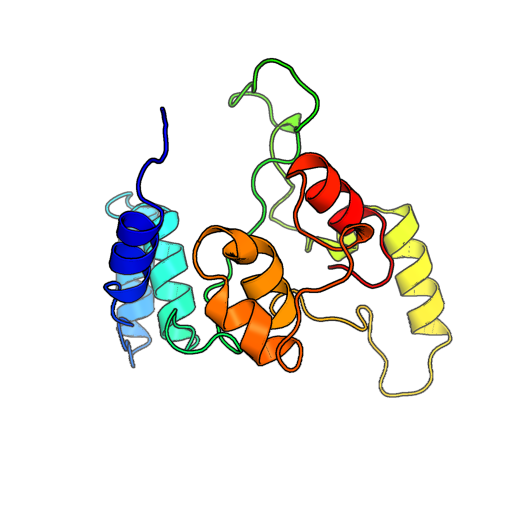1.00 93.00 92 ILE A N 1
ATOM 743 C CA . ILE A 1 92 ? 7.179 -2.582 0.995 1.00 93.00 92 ILE A CA 1
ATOM 744 C C . ILE A 1 92 ? 8.587 -2.958 0.516 1.00 93.00 92 ILE A C 1
ATOM 746 O O . ILE A 1 92 ? 9.083 -4.051 0.801 1.00 93.00 92 ILE A O 1
ATOM 750 N N . GLY A 1 93 ? 9.267 -2.018 -0.149 1.00 90.38 93 GLY A N 1
ATOM 751 C CA . GLY A 1 93 ? 10.639 -2.172 -0.637 1.00 90.38 93 GLY A CA 1
ATOM 752 C C . GLY A 1 93 ? 11.643 -2.616 0.432 1.00 90.38 93 GLY A C 1
ATOM 753 O O . GLY A 1 93 ? 12.598 -3.323 0.113 1.00 90.38 93 GLY A O 1
ATOM 754 N N . ALA A 1 94 ? 11.389 -2.271 1.696 1.00 92.44 94 ALA A N 1
ATOM 755 C CA . ALA A 1 94 ? 12.268 -2.560 2.817 1.00 92.44 94 ALA A CA 1
ATOM 756 C C . ALA A 1 94 ? 11.925 -3.851 3.570 1.00 92.44 94 ALA A C 1
ATOM 758 O O . ALA A 1 94 ? 12.699 -4.217 4.443 1.00 92.44 94 ALA A O 1
ATOM 759 N N . LEU A 1 95 ? 10.808 -4.530 3.291 1.00 93.12 95 LEU A N 1
ATOM 760 C CA . LEU A 1 95 ? 10.378 -5.704 4.070 1.00 93.12 95 LEU A CA 1
ATOM 761 C C . LEU A 1 95 ? 11.249 -6.944 3.840 1.00 93.12 95 LEU A C 1
ATOM 763 O O . LEU A 1 95 ? 11.449 -7.731 4.756 1.00 93.12 95 LEU A O 1
ATOM 767 N N . ASN A 1 96 ? 11.782 -7.105 2.628 1.00 93.75 96 ASN A N 1
ATOM 768 C CA . ASN A 1 96 ? 12.743 -8.156 2.314 1.00 93.75 96 ASN A CA 1
ATOM 769 C C . ASN A 1 96 ? 14.164 -7.605 2.488 1.00 93.75 96 ASN A C 1
ATOM 771 O O . ASN A 1 96 ? 14.609 -6.772 1.696 1.00 93.75 96 ASN A O 1
ATOM 775 N N . GLU A 1 97 ? 14.865 -8.072 3.519 1.00 93.75 97 GLU A N 1
ATOM 776 C CA . GLU A 1 97 ? 16.191 -7.570 3.896 1.00 93.75 97 GLU A CA 1
ATOM 777 C C . GLU A 1 97 ? 17.262 -7.853 2.838 1.00 93.75 97 GLU A C 1
ATOM 779 O O . GLU A 1 97 ? 18.069 -6.975 2.536 1.00 93.75 97 GLU A O 1
ATOM 784 N N . GLU A 1 98 ? 17.231 -9.028 2.203 1.00 93.81 98 GLU A N 1
ATOM 785 C CA . GLU A 1 98 ? 18.161 -9.378 1.122 1.00 93.81 98 GLU A CA 1
ATOM 786 C C . GLU A 1 98 ? 17.949 -8.470 -0.097 1.00 93.81 98 GLU A C 1
ATOM 788 O O . GLU A 1 98 ? 18.899 -7.964 -0.705 1.00 93.81 98 GLU A O 1
ATOM 793 N N . ARG A 1 99 ? 16.686 -8.212 -0.458 1.00 91.06 99 ARG A N 1
ATOM 794 C CA . ARG A 1 99 ? 16.362 -7.261 -1.528 1.00 91.06 99 ARG A CA 1
ATOM 795 C C . ARG A 1 99 ? 16.821 -5.853 -1.164 1.00 91.06 99 ARG A C 1
ATOM 797 O O . ARG A 1 99 ? 17.436 -5.200 -2.004 1.00 91.06 99 ARG A O 1
ATOM 804 N N . LEU A 1 100 ? 16.545 -5.400 0.056 1.00 93.06 100 LEU A N 1
ATOM 805 C CA . LEU A 1 100 ? 16.933 -4.074 0.527 1.00 93.06 100 LEU A CA 1
ATOM 806 C C . LEU A 1 100 ? 18.455 -3.886 0.484 1.00 93.06 100 LEU A C 1
ATOM 808 O O . LEU A 1 100 ? 18.910 -2.864 -0.025 1.00 93.06 100 LEU A O 1
ATOM 812 N N . ALA A 1 101 ? 19.231 -4.876 0.932 1.00 94.38 101 ALA A N 1
ATOM 813 C CA . ALA A 1 101 ? 20.692 -4.838 0.868 1.00 94.38 101 ALA A CA 1
ATOM 814 C C . ALA A 1 101 ? 21.186 -4.617 -0.571 1.00 94.38 101 ALA A C 1
ATOM 816 O O . ALA A 1 101 ? 21.940 -3.683 -0.830 1.00 94.38 101 ALA A O 1
ATOM 817 N N . ARG A 1 102 ? 20.654 -5.376 -1.541 1.00 92.44 102 ARG A N 1
ATOM 818 C CA . ARG A 1 102 ? 20.992 -5.196 -2.966 1.00 92.44 102 ARG A CA 1
ATOM 819 C C . ARG A 1 102 ? 20.607 -3.816 -3.509 1.00 92.44 102 ARG A C 1
ATOM 821 O O . ARG A 1 102 ? 21.324 -3.261 -4.341 1.00 92.44 102 ARG A O 1
ATOM 828 N N . LEU A 1 103 ? 19.473 -3.257 -3.074 1.00 91.88 103 LEU A N 1
ATOM 829 C CA . LEU A 1 103 ? 19.049 -1.909 -3.473 1.00 91.88 103 LEU A CA 1
ATOM 830 C C . LEU A 1 103 ? 19.980 -0.830 -2.905 1.00 91.88 103 LEU A C 1
ATOM 832 O O . LEU A 1 103 ? 20.305 0.119 -3.620 1.00 91.88 103 LEU A O 1
ATOM 836 N N . ILE A 1 104 ? 20.429 -0.992 -1.658 1.00 94.69 104 ILE A N 1
ATOM 837 C CA . ILE A 1 104 ? 21.390 -0.101 -0.997 1.00 94.69 104 ILE A CA 1
ATOM 838 C C . ILE A 1 104 ? 22.759 -0.180 -1.684 1.00 94.69 104 ILE A C 1
ATOM 840 O O . ILE A 1 104 ? 23.328 0.858 -2.023 1.00 94.69 104 ILE A O 1
ATOM 844 N N . ASP A 1 105 ? 23.254 -1.382 -1.989 1.00 95.19 105 ASP A N 1
ATOM 845 C CA . ASP A 1 105 ? 24.517 -1.563 -2.715 1.00 95.19 105 ASP A CA 1
ATOM 846 C C . ASP A 1 105 ? 24.478 -0.855 -4.075 1.00 95.19 105 ASP A C 1
ATOM 848 O O . ASP A 1 105 ? 25.358 -0.051 -4.400 1.00 95.19 105 ASP A O 1
ATOM 852 N N . ARG A 1 106 ? 23.396 -1.066 -4.840 1.00 94.00 106 ARG A N 1
ATOM 853 C CA . ARG A 1 106 ? 23.176 -0.377 -6.119 1.00 94.00 106 ARG A CA 1
ATOM 854 C C . ARG A 1 106 ? 23.155 1.140 -5.941 1.00 94.00 106 ARG A C 1
ATOM 856 O O . ARG A 1 106 ? 23.774 1.845 -6.737 1.00 94.00 106 ARG A O 1
ATOM 863 N N . TYR A 1 107 ? 22.457 1.642 -4.921 1.00 94.69 107 TYR A N 1
ATOM 864 C CA . TYR A 1 107 ? 22.365 3.073 -4.614 1.00 94.69 107 TYR A CA 1
ATOM 865 C C . TYR A 1 107 ? 23.750 3.692 -4.377 1.00 94.69 107 TYR A C 1
ATOM 867 O O . TYR A 1 107 ? 24.053 4.773 -4.891 1.00 94.69 107 TYR A O 1
ATOM 875 N N . HIS A 1 108 ? 24.635 2.996 -3.661 1.00 96.19 108 HIS A N 1
ATOM 876 C CA . HIS A 1 108 ? 25.992 3.480 -3.417 1.00 96.19 108 HIS A CA 1
ATOM 877 C C . HIS A 1 108 ? 26.836 3.558 -4.695 1.00 96.19 108 HIS A C 1
ATOM 879 O O . HIS A 1 108 ? 27.588 4.523 -4.846 1.00 96.19 108 HIS A O 1
ATOM 885 N N . THR A 1 109 ? 26.655 2.627 -5.636 1.00 95.00 109 THR A N 1
ATOM 886 C CA . THR A 1 109 ? 27.377 2.608 -6.925 1.00 95.00 109 THR A CA 1
ATOM 887 C C . THR A 1 109 ? 26.765 3.484 -8.025 1.00 95.00 109 THR A C 1
ATOM 889 O O . THR A 1 109 ? 27.368 3.638 -9.082 1.00 95.00 109 THR A O 1
ATOM 892 N N . MET A 1 110 ? 25.567 4.033 -7.810 1.00 95.69 110 MET A N 1
ATOM 893 C CA . MET A 1 110 ? 24.832 4.821 -8.804 1.00 95.69 110 MET A CA 1
ATOM 894 C C . MET A 1 110 ? 25.385 6.252 -8.922 1.00 95.69 110 MET A C 1
ATOM 896 O O . MET A 1 110 ? 25.773 6.852 -7.915 1.00 95.69 110 MET A O 1
ATOM 900 N N . GLU A 1 111 ? 25.391 6.799 -10.139 1.00 95.12 111 GLU A N 1
ATOM 901 C CA . GLU A 1 111 ? 25.637 8.225 -10.399 1.00 95.12 111 GLU A CA 1
ATOM 902 C C . GLU A 1 111 ? 24.406 9.072 -10.043 1.00 95.12 111 GLU A C 1
ATOM 904 O O . GLU A 1 111 ? 23.280 8.578 -10.021 1.00 95.12 111 GLU A O 1
ATOM 909 N N . ASP A 1 112 ? 24.598 10.357 -9.749 1.00 93.81 112 ASP A N 1
ATOM 910 C CA . ASP A 1 112 ? 23.475 11.233 -9.420 1.00 93.81 112 ASP A CA 1
ATOM 911 C C . ASP A 1 112 ? 22.555 11.490 -10.634 1.00 93.81 112 ASP A C 1
ATOM 913 O O . ASP A 1 112 ? 23.045 11.661 -11.753 1.00 93.81 112 ASP A O 1
ATOM 917 N N . PRO A 1 113 ? 21.224 11.582 -10.432 1.00 93.06 113 PRO A N 1
ATOM 918 C CA . PRO A 1 113 ? 20.516 11.493 -9.153 1.00 93.06 113 PRO A CA 1
ATOM 919 C C . PRO A 1 113 ? 20.292 10.046 -8.686 1.00 93.06 113 PRO A C 1
ATOM 921 O O . PRO A 1 113 ? 19.739 9.214 -9.408 1.00 93.06 113 PRO A O 1
ATOM 924 N N . LYS A 1 114 ? 20.651 9.768 -7.429 1.00 94.31 114 LYS A N 1
ATOM 925 C CA . LYS A 1 114 ? 20.489 8.440 -6.823 1.00 94.31 114 LYS A CA 1
ATOM 926 C C . LYS A 1 114 ? 19.060 8.190 -6.345 1.00 94.31 114 LYS A C 1
ATOM 928 O O . LYS A 1 114 ? 18.402 9.077 -5.806 1.00 94.31 114 LYS A O 1
ATOM 933 N N . TYR A 1 115 ? 18.608 6.944 -6.457 1.00 92.81 115 TYR A N 1
ATOM 934 C CA . TYR A 1 115 ? 17.306 6.499 -5.959 1.00 92.81 115 TYR A CA 1
ATOM 935 C C . TYR A 1 115 ? 17.352 5.047 -5.472 1.00 92.81 115 TYR A C 1
ATOM 937 O O . TYR A 1 115 ? 18.085 4.207 -6.000 1.00 92.81 115 TYR A O 1
ATOM 945 N N . LEU A 1 116 ? 16.541 4.735 -4.458 1.00 90.75 116 LEU A N 1
ATOM 946 C CA . LEU A 1 116 ? 16.392 3.361 -3.967 1.00 90.75 116 LEU A CA 1
ATOM 947 C C . LEU A 1 116 ? 15.421 2.551 -4.827 1.00 90.75 116 LEU A C 1
ATOM 949 O O . LEU A 1 116 ? 15.689 1.389 -5.119 1.00 90.75 116 LEU A O 1
ATOM 953 N N . TYR A 1 117 ? 14.332 3.162 -5.290 1.00 90.75 117 TYR A N 1
ATOM 954 C CA . TYR A 1 117 ? 13.276 2.482 -6.036 1.00 90.75 117 TYR A CA 1
ATOM 955 C C . TYR A 1 117 ? 13.119 3.124 -7.413 1.00 90.75 117 TYR A C 1
ATOM 957 O O . TYR A 1 117 ? 12.933 4.332 -7.513 1.00 90.75 117 TYR A O 1
ATOM 965 N N . GLY A 1 118 ? 13.249 2.319 -8.472 1.00 88.06 118 GLY A N 1
ATOM 966 C CA . GLY A 1 118 ? 13.102 2.787 -9.860 1.00 88.06 118 GLY A CA 1
ATOM 967 C C . GLY A 1 118 ? 11.646 2.846 -10.328 1.00 88.06 118 GLY A C 1
ATOM 968 O O . GLY A 1 118 ? 11.370 3.240 -11.456 1.00 88.06 118 GLY A O 1
ATOM 969 N N . THR A 1 119 ? 10.721 2.430 -9.470 1.00 88.00 119 THR A N 1
ATOM 970 C CA . THR A 1 119 ? 9.287 2.362 -9.725 1.00 88.00 119 THR A CA 1
ATOM 971 C C . THR A 1 119 ? 8.526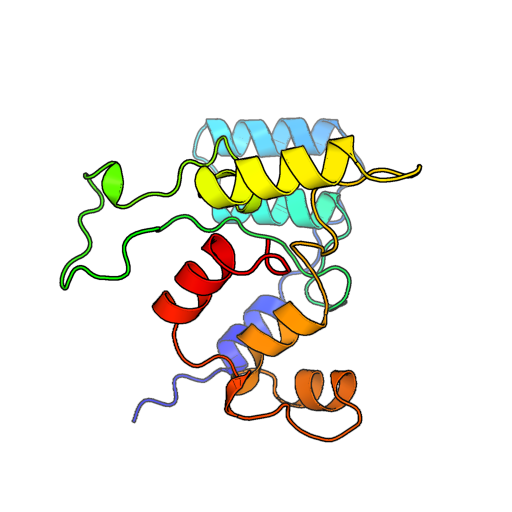 2.979 -8.565 1.00 88.00 119 THR A C 1
ATOM 973 O O . THR A 1 119 ? 9.066 3.209 -7.480 1.00 88.00 119 THR A O 1
ATOM 976 N N . HIS A 1 120 ? 7.263 3.297 -8.824 1.00 91.25 120 HIS A N 1
ATOM 977 C CA . HIS A 1 120 ? 6.392 3.965 -7.876 1.00 91.25 120 HIS A CA 1
ATOM 978 C C . HIS A 1 120 ? 5.296 3.005 -7.415 1.00 91.25 120 HIS A 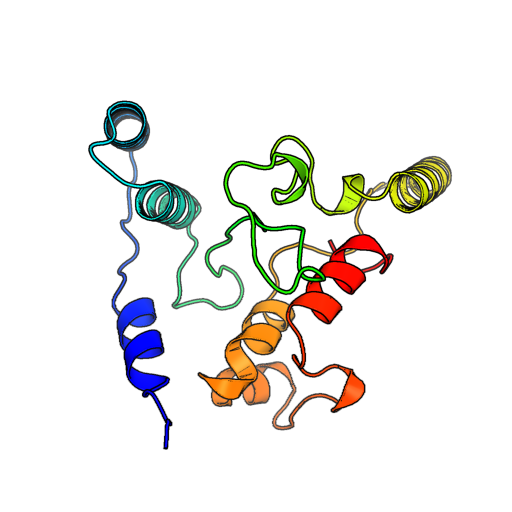C 1
ATOM 980 O O . HIS A 1 120 ? 4.734 2.281 -8.232 1.00 91.25 120 HIS A O 1
ATOM 986 N N . TYR A 1 121 ? 4.937 3.054 -6.133 1.00 91.94 121 TYR A N 1
ATOM 987 C CA . TYR A 1 121 ? 3.898 2.210 -5.521 1.00 91.94 121 TYR A CA 1
ATOM 988 C C . TYR A 1 121 ? 2.480 2.475 -6.062 1.00 91.94 121 TYR A C 1
ATOM 990 O O . TYR A 1 121 ? 1.543 1.722 -5.815 1.00 91.94 121 TYR A O 1
ATOM 998 N N . SER A 1 122 ? 2.295 3.572 -6.797 1.00 93.50 122 SER A N 1
ATOM 999 C CA . SER A 1 122 ? 1.021 3.983 -7.386 1.00 93.50 122 SER A CA 1
ATOM 1000 C C . SER A 1 122 ? 1.249 4.385 -8.838 1.00 93.50 122 SER A C 1
ATOM 1002 O O . SER A 1 122 ? 1.902 5.392 -9.110 1.00 93.50 122 SER A O 1
ATOM 1004 N N . THR A 1 123 ? 0.750 3.581 -9.775 1.00 92.94 123 THR A N 1
ATOM 1005 C CA . THR A 1 123 ? 0.825 3.853 -11.216 1.00 92.94 123 THR A CA 1
ATOM 1006 C C . THR A 1 123 ? -0.496 3.478 -11.892 1.00 92.94 123 THR A C 1
ATOM 1008 O O . THR A 1 123 ? -1.175 2.559 -11.417 1.00 92.94 123 THR A O 1
ATOM 1011 N N . PRO A 1 124 ? -0.851 4.102 -13.034 1.00 92.88 124 PRO A N 1
ATOM 1012 C CA . PRO A 1 124 ? -2.004 3.677 -13.828 1.00 92.88 124 PRO A CA 1
ATOM 1013 C C . PRO A 1 124 ? -1.983 2.182 -14.162 1.00 92.88 124 PRO A C 1
ATOM 1015 O O . PRO A 1 124 ? -3.028 1.537 -14.136 1.00 92.88 124 PRO A O 1
ATOM 1018 N N . ALA A 1 125 ? -0.794 1.632 -14.442 1.00 91.50 125 ALA A N 1
ATOM 1019 C CA . ALA A 1 125 ? -0.602 0.221 -14.763 1.00 91.50 125 ALA A CA 1
ATOM 1020 C C . ALA A 1 125 ? -1.030 -0.688 -13.600 1.00 91.50 125 ALA A C 1
ATOM 1022 O O . ALA A 1 125 ? -1.771 -1.645 -13.816 1.00 91.50 125 ALA A O 1
ATOM 1023 N N . TYR A 1 126 ? -0.656 -0.357 -12.360 1.00 92.88 126 TYR A N 1
ATOM 1024 C CA . TYR A 1 126 ? -1.071 -1.126 -11.181 1.00 92.88 126 TYR A CA 1
ATOM 1025 C C . TYR A 1 126 ? -2.568 -1.004 -10.901 1.00 92.88 126 TYR A C 1
ATOM 1027 O O . TYR A 1 126 ? -3.221 -1.993 -10.573 1.00 92.88 126 TYR A O 1
ATOM 1035 N N . VAL A 1 127 ? -3.152 0.179 -11.094 1.00 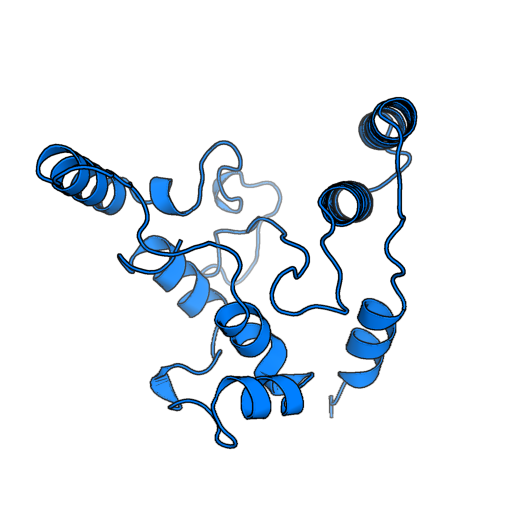94.19 127 VAL A N 1
ATOM 1036 C CA . VAL A 1 127 ? -4.599 0.376 -10.922 1.00 94.19 127 VAL A CA 1
ATOM 1037 C C . VAL A 1 127 ? -5.378 -0.518 -11.886 1.00 94.19 127 VAL A C 1
ATOM 1039 O O . VAL A 1 127 ? -6.276 -1.251 -11.467 1.00 94.19 127 VAL A O 1
ATOM 1042 N N . VAL A 1 128 ? -5.017 -0.522 -13.174 1.00 93.31 128 VAL A N 1
ATOM 1043 C CA . VAL A 1 128 ? -5.705 -1.372 -14.158 1.00 93.31 128 VAL A CA 1
ATOM 1044 C C . VAL A 1 128 ? -5.367 -2.853 -14.005 1.00 93.31 128 VAL A C 1
ATOM 1046 O O . VAL A 1 128 ? -6.219 -3.681 -14.324 1.00 93.31 128 VAL A O 1
ATOM 1049 N N . TYR A 1 129 ? -4.185 -3.192 -13.478 1.00 93.69 129 TYR A N 1
ATOM 1050 C CA . TYR A 1 129 ? -3.817 -4.560 -13.109 1.00 93.69 129 TYR A CA 1
ATOM 1051 C C . TYR A 1 129 ? -4.818 -5.137 -12.100 1.00 93.69 129 TYR A C 1
ATOM 1053 O O . TYR A 1 129 ? -5.431 -6.169 -12.377 1.00 93.69 129 TYR A O 1
ATOM 1061 N N . TYR A 1 130 ? -5.087 -4.435 -10.993 1.00 94.38 130 TYR A N 1
ATOM 1062 C CA . TYR A 1 130 ? -6.063 -4.892 -9.995 1.00 94.38 130 TYR A CA 1
ATOM 1063 C C . TYR A 1 130 ? -7.512 -4.821 -10.497 1.00 94.38 130 TYR A C 1
ATOM 1065 O O . TYR A 1 130 ? -8.327 -5.696 -10.195 1.00 94.38 130 TYR A O 1
ATOM 1073 N N . LEU A 1 131 ? -7.855 -3.799 -11.285 1.00 92.44 131 LEU A N 1
ATOM 1074 C CA . LEU A 1 131 ? -9.228 -3.563 -11.741 1.00 92.44 131 LEU A CA 1
ATOM 1075 C C . LEU A 1 131 ? -9.606 -4.300 -13.029 1.00 92.44 131 LEU A C 1
ATOM 1077 O O . LEU A 1 131 ? -10.738 -4.144 -13.485 1.00 92.44 131 LEU A O 1
ATOM 1081 N N . VAL A 1 132 ? -8.725 -5.119 -13.610 1.00 91.31 132 VAL A N 1
ATOM 1082 C CA . VAL A 1 132 ? -8.928 -5.730 -14.938 1.00 91.31 132 VAL A CA 1
ATOM 1083 C C . VAL A 1 132 ? -10.275 -6.455 -15.089 1.00 91.31 132 VAL A C 1
ATOM 1085 O O . VAL A 1 132 ? -10.885 -6.407 -16.155 1.00 91.31 132 VAL A O 1
ATOM 1088 N N . ARG A 1 133 ? -10.786 -7.073 -14.015 1.00 91.81 133 ARG A N 1
ATOM 1089 C CA . ARG A 1 133 ? -12.079 -7.786 -13.994 1.00 91.81 133 ARG A CA 1
ATOM 1090 C C . ARG A 1 133 ? -13.289 -6.872 -13.762 1.00 91.81 133 ARG A C 1
ATOM 1092 O O . ARG A 1 133 ? -14.377 -7.198 -14.223 1.00 91.81 133 ARG A O 1
ATOM 1099 N N . SER A 1 134 ? -13.112 -5.743 -13.077 1.00 89.75 134 SER A N 1
ATOM 1100 C CA . SER A 1 134 ? -14.202 -4.821 -12.715 1.00 89.75 134 SER A CA 1
ATOM 1101 C C . SER A 1 134 ? -14.355 -3.656 -13.692 1.00 89.75 134 SER A C 1
ATOM 1103 O O . SER A 1 134 ? -15.462 -3.157 -13.882 1.00 89.75 134 SER A O 1
ATOM 1105 N N . ALA A 1 135 ? -13.258 -3.214 -14.306 1.00 88.25 135 ALA A N 1
ATOM 1106 C CA . ALA A 1 135 ? -13.221 -2.061 -15.195 1.00 88.25 135 ALA A CA 1
ATOM 1107 C C . ALA A 1 135 ? -12.272 -2.287 -16.401 1.00 88.25 135 ALA A C 1
ATOM 1109 O O . ALA A 1 135 ? -11.322 -1.522 -16.613 1.00 88.25 135 ALA A O 1
ATOM 1110 N N . PRO A 1 136 ? -12.517 -3.332 -17.219 1.00 88.75 136 PRO A N 1
ATOM 1111 C CA . PRO A 1 136 ? -11.629 -3.755 -18.310 1.00 88.75 136 PRO A CA 1
ATOM 1112 C C . PRO A 1 136 ? -11.374 -2.665 -19.362 1.00 88.75 136 PRO A C 1
ATOM 1114 O O . PRO A 1 136 ? -10.321 -2.647 -19.997 1.00 88.75 136 PRO A O 1
ATOM 1117 N N . GLN A 1 137 ? -12.299 -1.716 -19.527 1.00 89.19 137 GLN A N 1
ATOM 1118 C CA . GLN A 1 137 ? -12.143 -0.584 -20.441 1.00 89.19 137 GLN A CA 1
ATOM 1119 C C . GLN A 1 137 ? -10.943 0.311 -20.099 1.00 89.19 137 GLN A C 1
ATOM 1121 O O . GLN A 1 137 ? -10.350 0.891 -21.008 1.00 89.19 137 GLN A O 1
ATOM 1126 N N . HIS A 1 138 ? -10.567 0.431 -18.820 1.00 87.56 138 HIS A N 1
ATOM 1127 C CA . HIS A 1 138 ? -9.391 1.215 -18.432 1.00 87.56 138 HIS A CA 1
ATOM 1128 C C . HIS A 1 138 ? -8.102 0.477 -18.788 1.00 87.56 138 HIS A C 1
ATOM 1130 O O . HIS A 1 138 ? -7.202 1.094 -19.352 1.00 87.56 138 HIS A O 1
ATOM 1136 N N . ALA A 1 139 ? -8.052 -0.842 -18.574 1.00 87.81 139 ALA A N 1
ATOM 1137 C CA . ALA A 1 139 ? -6.920 -1.671 -18.989 1.00 87.81 139 ALA A CA 1
ATOM 1138 C C . ALA A 1 139 ? -6.676 -1.575 -20.503 1.00 87.81 139 ALA A C 1
ATOM 1140 O O . ALA A 1 139 ? -5.552 -1.333 -20.933 1.00 87.81 139 ALA A O 1
ATOM 1141 N N . LEU A 1 140 ? -7.738 -1.657 -21.314 1.00 88.25 140 LEU A N 1
ATOM 1142 C CA . LEU A 1 140 ? -7.633 -1.508 -22.769 1.00 88.25 140 LEU A CA 1
ATOM 1143 C C . LEU A 1 140 ? -7.101 -0.131 -23.185 1.00 88.25 140 LEU A C 1
ATOM 1145 O O . LEU A 1 140 ? -6.312 -0.047 -24.120 1.00 88.25 140 LEU A O 1
ATOM 1149 N N . ARG A 1 141 ? -7.502 0.952 -22.509 1.00 88.44 141 ARG A N 1
ATOM 1150 C CA . ARG A 1 141 ? -6.995 2.302 -22.815 1.00 88.44 141 ARG A CA 1
ATOM 1151 C C . ARG A 1 141 ? -5.513 2.444 -22.482 1.00 88.44 141 ARG A C 1
ATOM 1153 O O . ARG A 1 141 ? -4.771 2.983 -23.296 1.00 88.44 141 ARG A O 1
ATOM 1160 N N . VAL A 1 142 ? -5.091 1.949 -21.318 1.00 86.88 142 VAL A N 1
ATOM 1161 C CA . VAL A 1 142 ? -3.691 2.032 -20.868 1.00 86.88 142 VAL A CA 1
ATOM 1162 C C . VAL A 1 142 ? -2.772 1.184 -21.755 1.00 86.88 142 VAL A C 1
ATOM 1164 O O . VAL A 1 142 ? -1.655 1.597 -22.046 1.00 86.88 142 VAL A O 1
ATOM 1167 N N . HIS A 1 143 ? -3.247 0.042 -22.255 1.00 87.19 143 HIS A N 1
ATOM 1168 C CA . HIS A 1 143 ? -2.450 -0.905 -23.046 1.00 87.19 143 HIS A CA 1
ATOM 1169 C C . HIS A 1 143 ? -2.676 -0.808 -24.569 1.00 87.19 143 HIS A C 1
ATOM 1171 O O . HIS A 1 143 ? -2.480 -1.779 -25.301 1.00 87.19 143 HIS A O 1
ATOM 1177 N N . GLY A 1 144 ? -3.106 0.349 -25.084 1.00 87.50 144 GLY A N 1
ATOM 1178 C CA . GLY A 1 144 ? -3.175 0.587 -26.535 1.00 87.50 144 GLY A CA 1
ATOM 1179 C C . GLY A 1 144 ? -4.212 -0.268 -27.282 1.00 87.50 144 GLY A C 1
ATOM 1180 O O . GLY A 1 144 ? -4.007 -0.634 -28.438 1.00 87.50 144 GLY A O 1
ATOM 1181 N N . GLY A 1 145 ? -5.325 -0.601 -26.629 1.00 87.94 145 GLY A N 1
ATOM 1182 C CA . GLY A 1 145 ? -6.465 -1.315 -27.211 1.00 87.94 145 GLY A CA 1
ATOM 1183 C C . GLY A 1 145 ? -6.414 -2.839 -27.084 1.00 87.94 145 GLY A C 1
ATOM 1184 O O . GLY A 1 145 ? -7.295 -3.514 -27.616 1.00 87.94 145 GLY A O 1
ATOM 1185 N N . LYS A 1 146 ? -5.420 -3.396 -26.386 1.00 87.56 146 LYS A N 1
ATOM 1186 C CA . LYS A 1 146 ? -5.289 -4.840 -26.133 1.00 87.56 146 LYS A CA 1
ATOM 1187 C C . LYS A 1 146 ? -5.112 -5.108 -24.645 1.00 87.56 146 LYS A C 1
ATOM 1189 O O . LYS A 1 146 ? -4.679 -4.236 -23.907 1.00 87.56 146 LYS A O 1
ATOM 1194 N N . PHE A 1 147 ? -5.464 -6.308 -24.196 1.00 86.75 147 PHE A N 1
ATOM 1195 C CA . PHE A 1 147 ? -5.101 -6.740 -22.847 1.00 86.75 147 PHE A CA 1
ATOM 1196 C C . PHE A 1 147 ? -3.605 -7.045 -22.765 1.00 86.75 147 PHE A C 1
ATOM 1198 O O . PHE A 1 147 ? -2.963 -7.298 -23.786 1.00 86.75 147 PHE A O 1
ATOM 1205 N N . ASP A 1 148 ? -3.071 -7.011 -21.543 1.00 84.12 148 ASP A N 1
ATOM 1206 C CA . ASP A 1 148 ? -1.686 -7.406 -21.303 1.00 84.12 148 ASP A CA 1
ATOM 1207 C C . ASP A 1 148 ? -1.494 -8.919 -21.527 1.00 84.12 148 ASP A C 1
ATOM 1209 O O . ASP A 1 148 ? -2.464 -9.678 -21.639 1.00 84.12 148 ASP A O 1
ATOM 1213 N N . HIS A 1 149 ? -0.242 -9.370 -21.588 1.00 84.56 149 HIS A N 1
ATOM 1214 C CA . HIS A 1 149 ? 0.076 -10.794 -21.611 1.00 84.56 149 HIS A CA 1
ATOM 1215 C C . HIS A 1 149 ? -0.518 -11.503 -20.387 1.00 84.56 149 HIS A C 1
ATOM 1217 O O . HIS A 1 149 ? -0.457 -10.992 -19.271 1.00 84.56 149 HIS A O 1
ATOM 1223 N N . ALA A 1 150 ? -1.073 -12.700 -20.603 1.00 82.94 150 ALA A N 1
ATOM 1224 C CA . ALA A 1 150 ? -1.760 -13.466 -19.562 1.00 82.94 150 ALA A CA 1
ATOM 1225 C C . ALA A 1 150 ? -0.872 -13.726 -18.333 1.00 82.94 150 ALA A C 1
ATOM 1227 O O . ALA A 1 150 ? -1.356 -13.633 -17.210 1.00 82.94 150 ALA A O 1
ATOM 1228 N N . ASP A 1 151 ? 0.429 -13.940 -18.547 1.00 83.00 151 ASP A N 1
ATOM 1229 C CA . ASP A 1 151 ? 1.417 -14.168 -17.483 1.00 83.00 151 ASP A CA 1
ATOM 1230 C C . ASP A 1 151 ? 1.649 -12.940 -16.584 1.00 83.00 151 ASP A C 1
ATOM 1232 O O . ASP A 1 151 ? 2.218 -13.061 -15.504 1.00 83.00 151 ASP A O 1
ATOM 1236 N N . ARG A 1 152 ? 1.209 -11.752 -17.017 1.00 83.81 152 ARG A N 1
ATOM 1237 C CA . ARG A 1 152 ? 1.279 -10.496 -16.253 1.00 83.81 152 ARG A CA 1
ATOM 1238 C C . ARG A 1 152 ? -0.079 -10.011 -15.762 1.00 83.81 152 ARG A C 1
ATOM 1240 O O . ARG A 1 152 ? -0.169 -8.953 -15.146 1.00 83.81 152 ARG A O 1
ATOM 1247 N N . ALA A 1 153 ? -1.149 -10.751 -16.035 1.00 88.44 153 ALA A N 1
ATOM 1248 C CA . ALA A 1 153 ? -2.472 -10.390 -15.558 1.00 88.44 153 ALA A CA 1
ATOM 1249 C C . ALA A 1 153 ? -2.615 -10.704 -14.062 1.00 88.44 153 ALA A C 1
ATOM 1251 O O . ALA A 1 153 ? -2.059 -11.676 -13.551 1.00 88.44 153 ALA A O 1
ATOM 1252 N N . PHE A 1 154 ? -3.420 -9.909 -13.355 1.00 93.00 154 PHE A N 1
ATOM 1253 C CA . PHE A 1 154 ? -3.740 -10.184 -11.959 1.00 93.00 154 PHE A CA 1
ATOM 1254 C C . PHE A 1 154 ? -4.490 -11.516 -11.817 1.00 93.00 154 PHE A C 1
ATOM 1256 O O . PHE A 1 154 ? -5.641 -11.660 -12.249 1.00 93.00 154 PHE A O 1
ATOM 1263 N N . ALA A 1 155 ? -3.825 -12.492 -11.196 1.00 93.31 155 ALA A N 1
ATOM 1264 C CA . ALA A 1 155 ? -4.334 -13.851 -11.042 1.00 93.31 155 ALA A CA 1
ATOM 1265 C C . ALA A 1 155 ? -4.533 -14.265 -9.576 1.00 93.31 155 ALA A C 1
ATOM 1267 O O . ALA A 1 155 ? -5.534 -14.915 -9.279 1.00 93.31 155 ALA A O 1
ATOM 1268 N N . SER A 1 156 ? -3.628 -13.872 -8.674 1.00 94.94 156 SER A N 1
ATOM 1269 C CA . SER A 1 156 ? -3.590 -14.322 -7.277 1.00 94.94 156 SER A CA 1
ATOM 1270 C C . SER A 1 156 ? -3.097 -13.211 -6.354 1.00 94.94 156 SER A C 1
ATOM 1272 O O . SER A 1 156 ? -2.076 -12.599 -6.642 1.00 94.94 156 SER A O 1
ATOM 1274 N N . ILE A 1 157 ? -3.783 -13.001 -5.226 1.00 95.62 157 ILE A N 1
ATOM 1275 C CA . ILE A 1 157 ? -3.365 -12.039 -4.192 1.00 95.62 157 ILE A CA 1
ATOM 1276 C C . ILE A 1 157 ? -2.021 -12.461 -3.588 1.00 95.62 157 ILE A C 1
ATOM 1278 O O . ILE A 1 157 ? -1.118 -11.634 -3.504 1.00 95.62 157 ILE A O 1
ATOM 1282 N N . LYS A 1 158 ? -1.869 -13.752 -3.253 1.00 96.06 158 LYS A N 1
ATOM 1283 C CA . LYS A 1 158 ? -0.614 -14.329 -2.754 1.00 96.06 158 LYS A CA 1
ATOM 1284 C C . LYS A 1 158 ? 0.541 -14.063 -3.717 1.00 96.06 158 LYS A C 1
ATOM 1286 O O . LYS A 1 158 ? 1.557 -13.510 -3.322 1.00 96.06 158 LYS A O 1
ATOM 1291 N N . GLY A 1 159 ? 0.343 -14.398 -4.995 1.00 94.75 159 GLY A N 1
ATOM 1292 C CA . GLY A 1 159 ? 1.371 -14.198 -6.017 1.00 94.75 159 GLY A CA 1
ATOM 1293 C C . GLY A 1 159 ? 1.749 -12.723 -6.165 1.00 94.75 159 GLY A C 1
ATOM 1294 O O . GLY A 1 159 ? 2.927 -12.396 -6.249 1.00 94.75 159 GLY A O 1
ATOM 1295 N N . THR A 1 160 ? 0.772 -11.811 -6.127 1.00 95.00 160 THR A N 1
ATOM 1296 C CA . THR A 1 160 ? 1.048 -10.368 -6.152 1.00 95.00 160 THR A CA 1
ATOM 1297 C C . THR A 1 160 ? 1.833 -9.910 -4.920 1.00 95.00 160 THR A C 1
ATOM 1299 O O . THR A 1 160 ? 2.797 -9.163 -5.067 1.00 95.00 160 THR A O 1
ATOM 1302 N N . TRP A 1 161 ? 1.467 -10.372 -3.722 1.00 95.06 161 TRP A N 1
ATOM 1303 C CA . TRP A 1 161 ? 2.194 -10.067 -2.488 1.00 95.06 161 TRP A CA 1
ATOM 1304 C C . TRP A 1 161 ? 3.654 -10.539 -2.552 1.00 95.06 161 TRP A C 1
ATOM 1306 O O . TRP A 1 161 ? 4.570 -9.757 -2.301 1.00 95.06 161 TRP A O 1
ATOM 1316 N N . GLU A 1 162 ? 3.891 -11.781 -2.976 1.00 93.88 162 GLU A N 1
ATOM 1317 C CA . GLU A 1 162 ? 5.238 -12.335 -3.159 1.00 93.88 162 GLU A CA 1
ATOM 1318 C C . GLU A 1 162 ? 6.054 -11.533 -4.185 1.00 93.88 162 GLU A C 1
ATOM 1320 O O . GLU A 1 162 ? 7.233 -11.238 -3.955 1.00 93.88 162 GLU A O 1
ATOM 1325 N N . MET A 1 163 ? 5.436 -11.115 -5.296 1.00 91.19 163 MET A N 1
ATOM 1326 C CA . MET A 1 163 ? 6.082 -10.260 -6.298 1.00 91.19 163 MET A CA 1
ATOM 1327 C C . MET A 1 163 ? 6.469 -8.894 -5.723 1.00 91.19 163 MET A C 1
ATOM 1329 O O . MET A 1 163 ? 7.607 -8.464 -5.914 1.00 91.19 163 MET A O 1
ATOM 1333 N N . CYS A 1 164 ? 5.591 -8.257 -4.941 1.00 91.06 164 CYS A N 1
ATOM 1334 C CA . CYS A 1 164 ? 5.885 -7.001 -4.244 1.00 91.06 164 CYS A CA 1
ATOM 1335 C C . CYS A 1 164 ? 7.074 -7.109 -3.274 1.00 91.06 164 CYS A C 1
ATOM 1337 O O . CYS A 1 164 ? 7.691 -6.091 -2.956 1.00 91.06 164 CYS A O 1
ATOM 1339 N N . LEU A 1 165 ? 7.421 -8.308 -2.795 1.00 88.50 165 LEU A N 1
ATOM 1340 C CA . LEU A 1 165 ? 8.555 -8.541 -1.891 1.00 88.50 165 LEU A CA 1
ATOM 1341 C C . LEU A 1 165 ? 9.849 -8.961 -2.596 1.00 88.50 165 LEU A C 1
ATOM 1343 O O . LEU A 1 165 ? 10.933 -8.792 -2.032 1.00 88.50 165 LEU A O 1
ATOM 1347 N N . THR A 1 166 ? 9.758 -9.527 -3.797 1.00 85.50 166 THR A N 1
ATOM 1348 C CA . THR A 1 166 ? 10.890 -10.199 -4.454 1.00 85.50 166 THR A CA 1
ATOM 1349 C C . THR A 1 166 ? 11.331 -9.518 -5.741 1.00 85.50 166 THR A C 1
ATOM 1351 O O . THR A 1 166 ? 12.532 -9.489 -6.025 1.00 85.50 166 THR A O 1
ATOM 1354 N N . ASN A 1 167 ? 10.407 -8.920 -6.495 1.00 79.50 167 ASN A N 1
ATOM 1355 C CA . ASN A 1 167 ? 10.741 -8.220 -7.725 1.00 79.50 167 ASN A CA 1
ATOM 1356 C C . ASN A 1 167 ? 11.535 -6.946 -7.395 1.00 79.50 167 ASN A C 1
ATOM 1358 O O . ASN A 1 167 ? 11.198 -6.189 -6.482 1.00 79.50 167 ASN A O 1
ATOM 1362 N N . SER A 1 168 ? 12.625 -6.716 -8.123 1.00 66.56 168 SER A N 1
ATOM 1363 C CA . SER A 1 168 ? 13.467 -5.525 -7.973 1.00 66.56 168 SER A CA 1
ATOM 1364 C C . SER A 1 168 ? 12.821 -4.266 -8.557 1.00 66.56 168 SER A C 1
ATOM 1366 O O . SER A 1 168 ? 13.258 -3.158 -8.240 1.00 66.56 168 SER A O 1
ATOM 1368 N N . ALA A 1 169 ? 11.794 -4.442 -9.394 1.00 65.88 169 ALA A N 1
ATOM 1369 C CA . ALA A 1 169 ? 11.010 -3.379 -10.003 1.00 65.88 169 ALA A CA 1
ATOM 1370 C C . ALA A 1 169 ? 9.634 -3.167 -9.348 1.00 65.88 169 ALA A C 1
ATOM 1372 O O . ALA A 1 169 ? 8.985 -2.194 -9.698 1.00 65.88 169 ALA A O 1
ATOM 1373 N N . ASP A 1 170 ? 9.190 -3.985 -8.388 1.00 69.19 170 ASP A N 1
ATOM 1374 C CA . ASP A 1 170 ? 7.876 -3.787 -7.752 1.00 69.19 170 ASP A CA 1
ATOM 1375 C C . ASP A 1 170 ? 8.047 -3.421 -6.275 1.00 69.19 170 ASP A C 1
ATOM 1377 O O . ASP A 1 170 ? 8.681 -4.153 -5.506 1.00 69.19 170 ASP A O 1
ATOM 1381 N N . VAL A 1 171 ? 7.487 -2.270 -5.893 1.00 58.66 171 VAL A N 1
ATOM 1382 C CA . VAL A 1 171 ? 7.495 -1.716 -4.530 1.00 58.66 171 VAL A CA 1
ATOM 1383 C C . VAL A 1 171 ? 6.152 -1.115 -4.169 1.00 58.66 171 VAL A C 1
ATOM 1385 O O . VAL A 1 171 ? 5.405 -0.733 -5.095 1.00 58.66 171 VAL A O 1
#

Radius of gyration: 18.51 Å; chains: 1; bounding box: 51×46×46 Å

pLDDT: mean 86.79, std 14.09, range [37.38, 97.69]

Organism: Guillardia theta (NCBI:txid55529)

Foldseek 3Di:
DDCPDLVVVVCVQQPPDQPADPDPVVLVVLVVCVVVVVDDPVVNQSNVLSPVVAGPVDQASHRDDDAFAPDPPDPDQDPVDPNRTDDPVDDLCPRQPVSQVVLVVVQVVDDPPGDSAPEDQGGSCVSCLVCCPSCVVSQCVVVVNDHDDPVSHDDDPNVVSVCSNPPSHHD